Protein AF-A0A3D1ZQY4-F1 (afdb_monomer_lite)

Sequence (139 aa):
MNEVRPGTTWRVRIEIADRGRSMKLYIGGKLIADGKEAETEPRRTVTVSRDSAAGITYLRVVNATADPVEVDARALLDGLNIEAESAARATATVLSGDDPYAGGNGKASPTVPIETTVDMGDGVYDAPSWSFSTIAFHG

Secondary structure (DSSP, 8-state):
-PPPPTT----EEEEEEGGGTEEEEEETTEEEEEEE--------EEEEEEETTTTEEEEEEEE-SSS-EEEE-HHHHHHHT--HHHHTTEEEEEE--S-TT---TTSPPS---EEEEE--TTSEEEEPTTEEEEEEEE-

Foldseek 3Di:
DDDDDPPDDWDWDWDADPPRQWIWIDIPNHTDDTHGHDPPDDDWDWDWDDDPVQQKIKIKTFAAAQAWDKDQCPVVCVVVVQALVQQQFKKKFKWADNDLPDDDPPDDGPTDTDIDGHRCSVRMDTHGHRMIMIIMGHD

Structure (mmCIF, N/CA/C/O backbone):
data_AF-A0A3D1ZQY4-F1
#
_entry.id   AF-A0A3D1ZQY4-F1
#
loop_
_atom_site.group_PDB
_atom_site.id
_atom_site.type_symbol
_atom_site.label_atom_id
_atom_site.label_alt_id
_atom_site.label_comp_id
_atom_site.label_asym_id
_atom_site.label_entity_id
_atom_site.label_seq_id
_atom_site.pdbx_PDB_ins_code
_atom_site.Cartn_x
_atom_site.Cartn_y
_atom_site.Cartn_z
_atom_site.occupancy
_atom_site.B_iso_or_equiv
_atom_site.auth_seq_id
_atom_site.auth_comp_id
_atom_site.auth_asym_id
_atom_site.auth_atom_id
_atom_site.pdbx_PDB_model_num
ATOM 1 N N . MET A 1 1 ? 34.504 -17.441 -30.060 1.00 52.38 1 MET A N 1
ATOM 2 C CA . MET A 1 1 ? 34.652 -16.020 -29.680 1.00 52.38 1 MET A CA 1
ATOM 3 C C . MET A 1 1 ? 36.137 -15.715 -29.762 1.00 52.38 1 MET A C 1
ATOM 5 O O . MET A 1 1 ? 36.887 -16.419 -29.105 1.00 52.38 1 MET A O 1
ATOM 9 N N . ASN A 1 2 ? 36.569 -14.812 -30.647 1.00 58.56 2 ASN A N 1
ATOM 10 C CA . ASN A 1 2 ? 38.001 -14.530 -30.824 1.00 58.56 2 ASN A CA 1
ATOM 11 C C . ASN A 1 2 ? 38.585 -13.928 -29.536 1.00 58.56 2 ASN A C 1
ATOM 13 O O . ASN A 1 2 ? 37.910 -13.137 -28.879 1.00 58.56 2 ASN A O 1
ATOM 17 N N . GLU A 1 3 ? 39.814 -14.317 -29.186 1.00 59.78 3 GLU A N 1
ATOM 18 C CA . GLU A 1 3 ? 40.537 -13.817 -28.012 1.00 59.78 3 GLU A CA 1
ATOM 19 C C . GLU A 1 3 ? 40.608 -12.284 -28.011 1.00 59.78 3 GLU A C 1
ATOM 21 O O . GLU A 1 3 ? 41.025 -11.658 -28.990 1.00 59.78 3 GLU A O 1
ATOM 26 N N . VAL A 1 4 ? 40.198 -11.676 -26.898 1.00 71.69 4 VAL A N 1
ATOM 27 C CA . VAL A 1 4 ? 40.276 -10.227 -26.694 1.00 71.69 4 VAL A CA 1
ATOM 28 C C . VAL A 1 4 ? 41.735 -9.855 -26.443 1.00 71.69 4 VAL A C 1
ATOM 30 O O . VAL A 1 4 ? 42.333 -10.317 -25.474 1.00 71.69 4 VAL A O 1
ATOM 33 N N . ARG A 1 5 ? 42.318 -9.018 -27.308 1.00 81.38 5 ARG A N 1
ATOM 34 C CA . ARG A 1 5 ? 43.711 -8.568 -27.170 1.00 81.38 5 ARG A CA 1
ATOM 35 C C . ARG A 1 5 ? 43.797 -7.227 -26.435 1.00 81.38 5 ARG A C 1
ATOM 37 O O . ARG A 1 5 ? 42.923 -6.376 -26.645 1.00 81.38 5 ARG A O 1
ATOM 44 N N . PRO A 1 6 ? 44.855 -6.985 -25.641 1.00 78.81 6 PRO A N 1
ATOM 45 C CA . PRO A 1 6 ? 45.145 -5.659 -25.103 1.00 78.81 6 PRO A CA 1
ATOM 46 C C . PRO A 1 6 ? 45.146 -4.595 -26.212 1.00 78.81 6 PRO A C 1
ATOM 48 O O . PRO A 1 6 ? 45.694 -4.820 -27.288 1.00 78.81 6 PRO A O 1
ATOM 51 N N . GLY A 1 7 ? 44.487 -3.458 -25.969 1.00 83.88 7 GLY A N 1
ATOM 52 C CA . GLY A 1 7 ? 44.313 -2.382 -26.957 1.00 83.88 7 GLY A CA 1
ATOM 53 C C . GLY A 1 7 ? 43.084 -2.513 -27.871 1.00 83.88 7 GLY A C 1
ATOM 54 O O . GLY A 1 7 ? 42.810 -1.605 -28.654 1.00 83.88 7 GLY A O 1
ATOM 55 N N . THR A 1 8 ? 42.301 -3.594 -27.768 1.00 82.06 8 THR A N 1
ATOM 56 C CA . THR A 1 8 ? 41.045 -3.724 -28.528 1.00 82.06 8 THR A CA 1
ATOM 57 C C . THR A 1 8 ? 40.011 -2.711 -28.033 1.00 82.06 8 THR A C 1
ATOM 59 O O . THR A 1 8 ? 39.613 -2.738 -26.870 1.00 82.06 8 THR A O 1
ATOM 62 N N . THR A 1 9 ? 39.536 -1.843 -28.930 1.00 81.75 9 THR A N 1
ATOM 63 C CA . THR A 1 9 ? 38.465 -0.880 -28.638 1.00 81.75 9 THR A CA 1
ATOM 64 C C . THR A 1 9 ? 37.123 -1.427 -29.104 1.00 81.75 9 THR A C 1
ATOM 66 O O . THR A 1 9 ? 36.972 -1.826 -30.257 1.00 81.75 9 THR A O 1
ATOM 69 N N . TRP A 1 10 ? 36.130 -1.406 -28.220 1.00 83.94 10 TRP A N 1
ATOM 70 C CA . TRP A 1 10 ? 34.779 -1.870 -28.515 1.00 83.94 10 TRP A CA 1
ATOM 71 C C . TRP A 1 10 ? 33.819 -0.686 -28.531 1.00 83.94 10 TRP A C 1
ATOM 73 O O . TRP A 1 10 ? 33.760 0.090 -27.579 1.00 83.94 10 TRP A O 1
ATOM 83 N N . ARG A 1 11 ? 33.034 -0.552 -29.606 1.00 89.81 11 ARG A N 1
ATOM 84 C CA . ARG A 1 11 ? 31.921 0.400 -29.642 1.00 89.81 11 ARG A CA 1
ATOM 85 C C . ARG A 1 11 ? 30.687 -0.276 -29.066 1.00 89.81 11 ARG A C 1
ATOM 87 O O . ARG A 1 11 ? 30.104 -1.141 -29.719 1.00 89.81 11 ARG A O 1
ATOM 94 N N . VAL A 1 12 ? 30.313 0.130 -27.861 1.00 91.88 12 VAL A N 1
ATOM 95 C CA . VAL A 1 12 ? 29.132 -0.366 -27.155 1.00 91.88 12 VAL A CA 1
ATOM 96 C C . VAL A 1 12 ? 28.007 0.655 -27.288 1.00 91.88 12 VAL A C 1
ATOM 98 O O . VAL A 1 12 ? 28.237 1.853 -27.140 1.00 91.88 12 VAL A O 1
ATOM 101 N N . ARG A 1 13 ? 26.791 0.189 -27.570 1.00 94.88 13 ARG A N 1
ATOM 102 C CA . ARG A 1 13 ? 25.568 0.997 -27.504 1.00 94.88 13 ARG A CA 1
ATOM 103 C C . ARG A 1 13 ? 24.560 0.263 -26.637 1.00 94.88 13 ARG A C 1
ATOM 105 O O . ARG A 1 13 ? 24.299 -0.911 -26.881 1.00 94.88 13 ARG A O 1
ATOM 112 N N . ILE A 1 14 ? 23.997 0.959 -25.660 1.00 93.31 14 ILE A N 1
ATOM 113 C CA . ILE A 1 14 ? 22.918 0.447 -24.818 1.00 93.31 14 ILE A CA 1
ATOM 114 C C . ILE A 1 14 ? 21.685 1.286 -25.124 1.00 93.31 14 ILE A C 1
ATOM 116 O O . ILE A 1 14 ? 21.741 2.512 -25.058 1.00 93.31 14 ILE A O 1
ATOM 120 N N . GLU A 1 15 ? 20.595 0.630 -25.494 1.00 96.19 15 GLU A N 1
ATOM 121 C CA . GLU A 1 15 ? 19.282 1.256 -25.622 1.00 96.19 15 GLU A CA 1
ATOM 122 C C . GLU A 1 15 ? 18.467 0.862 -24.394 1.00 96.19 15 GLU A C 1
ATOM 124 O O . GLU A 1 15 ? 18.298 -0.327 -24.125 1.00 96.19 15 GLU A O 1
ATOM 129 N N . ILE A 1 16 ? 18.002 1.859 -23.642 1.00 90.12 16 ILE A N 1
ATOM 130 C CA . ILE A 1 16 ? 17.136 1.676 -22.478 1.00 90.12 16 ILE A CA 1
ATOM 131 C C . ILE A 1 16 ? 15.809 2.349 -22.801 1.00 90.12 16 ILE A C 1
ATOM 133 O O . ILE A 1 16 ? 15.774 3.536 -23.123 1.00 90.12 16 ILE A O 1
ATOM 137 N N . ALA A 1 17 ? 14.733 1.580 -22.722 1.00 84.38 17 ALA A N 1
ATOM 138 C CA . ALA A 1 17 ? 13.371 2.036 -22.943 1.00 84.38 17 ALA A CA 1
ATOM 139 C C . ALA A 1 17 ? 12.484 1.613 -21.767 1.00 84.38 17 ALA A C 1
ATOM 141 O O . ALA A 1 17 ? 12.919 0.883 -20.872 1.00 84.38 17 ALA A O 1
ATOM 142 N N . ASP A 1 18 ? 11.248 2.111 -21.749 1.00 79.75 18 ASP A N 1
ATOM 143 C CA . ASP A 1 18 ? 10.214 1.686 -20.800 1.00 79.75 18 ASP A CA 1
ATOM 144 C C . ASP A 1 18 ? 10.667 1.779 -19.333 1.00 79.75 18 ASP A C 1
ATOM 146 O O . ASP A 1 18 ? 10.458 0.873 -18.531 1.00 79.75 18 ASP A O 1
ATOM 150 N N . ARG A 1 19 ? 11.358 2.880 -18.994 1.00 73.69 19 ARG A N 1
ATOM 151 C CA . ARG A 1 19 ? 11.920 3.153 -17.656 1.00 73.69 19 ARG A CA 1
ATOM 152 C C . ARG A 1 19 ? 12.873 2.065 -17.133 1.00 73.69 19 ARG A C 1
ATOM 154 O O . ARG A 1 19 ? 13.003 1.894 -15.928 1.00 73.69 19 ARG A O 1
ATOM 161 N N . GLY A 1 20 ? 13.561 1.358 -18.029 1.00 77.94 20 GLY A N 1
ATOM 162 C CA . GLY A 1 20 ? 14.494 0.286 -17.672 1.00 77.94 20 GLY A CA 1
ATOM 163 C C . GLY A 1 20 ? 13.938 -1.118 -17.887 1.00 77.94 20 GLY A C 1
ATOM 164 O O . GLY A 1 20 ? 14.716 -2.067 -17.872 1.00 77.94 20 GLY A O 1
ATOM 165 N N . ARG A 1 21 ? 12.635 -1.259 -18.169 1.00 78.00 21 ARG A N 1
ATOM 166 C CA . ARG A 1 21 ? 12.002 -2.565 -18.411 1.00 78.00 21 ARG A CA 1
ATOM 167 C C . ARG A 1 21 ? 12.446 -3.222 -19.714 1.00 78.00 21 ARG A C 1
ATOM 169 O O . ARG A 1 21 ? 12.331 -4.437 -19.850 1.00 78.00 21 ARG A O 1
ATOM 176 N N . SER A 1 22 ? 12.926 -2.438 -20.677 1.00 88.81 22 SER A N 1
ATOM 177 C CA . SER A 1 22 ? 13.489 -2.941 -21.927 1.00 88.81 22 SER A CA 1
ATOM 178 C C . SER A 1 22 ? 14.913 -2.431 -22.094 1.00 88.81 22 SER A C 1
ATOM 180 O O . SER A 1 22 ? 15.160 -1.222 -22.078 1.00 88.81 22 SER A O 1
ATOM 182 N N . MET A 1 23 ? 15.849 -3.353 -22.301 1.00 94.31 23 MET A N 1
ATOM 183 C CA . MET A 1 23 ? 17.262 -3.055 -22.491 1.00 94.31 23 MET A CA 1
ATOM 184 C C . MET A 1 23 ? 17.837 -3.854 -23.657 1.00 94.31 23 MET A C 1
ATOM 186 O O . MET A 1 23 ? 17.734 -5.078 -23.700 1.00 94.31 23 MET A O 1
ATOM 190 N N . LYS A 1 24 ? 18.520 -3.166 -24.575 1.00 96.00 24 LYS A N 1
ATOM 191 C CA . LYS A 1 24 ? 19.252 -3.794 -25.683 1.00 96.00 24 LYS A CA 1
ATOM 192 C C . LYS A 1 24 ? 20.714 -3.389 -25.659 1.00 96.00 24 LYS A C 1
ATOM 194 O O . LYS A 1 24 ? 21.036 -2.203 -25.614 1.00 96.00 24 LYS A O 1
ATOM 199 N N . LEU A 1 25 ? 21.603 -4.373 -25.729 1.00 95.06 25 LEU A N 1
ATOM 200 C CA . LEU A 1 25 ? 23.049 -4.185 -25.787 1.00 95.06 25 LEU A CA 1
ATOM 201 C C . LEU A 1 25 ? 23.555 -4.504 -27.189 1.00 95.06 25 LEU A C 1
ATOM 203 O O . LEU A 1 25 ? 23.415 -5.629 -27.668 1.00 95.06 25 LEU A O 1
ATOM 207 N N . TYR A 1 26 ? 24.228 -3.540 -27.805 1.00 95.81 26 TYR A N 1
ATOM 208 C CA . TYR A 1 26 ? 24.901 -3.702 -29.084 1.00 95.81 26 TYR A CA 1
ATOM 209 C C . TYR A 1 26 ? 26.403 -3.531 -28.925 1.00 95.81 26 TYR A C 1
ATOM 211 O O . TYR A 1 26 ? 26.874 -2.637 -28.221 1.00 95.81 26 TYR A O 1
ATOM 219 N N . ILE A 1 27 ? 27.154 -4.336 -29.666 1.00 92.69 27 ILE A N 1
ATOM 220 C CA . ILE A 1 27 ? 28.603 -4.233 -29.771 1.00 92.69 27 ILE A CA 1
ATOM 221 C C . ILE A 1 27 ? 28.969 -4.222 -31.255 1.00 92.69 27 ILE A C 1
ATOM 223 O O . ILE A 1 27 ? 28.602 -5.128 -32.001 1.00 92.69 27 ILE A O 1
ATOM 227 N N . GLY A 1 28 ? 29.648 -3.167 -31.710 1.00 90.38 28 GLY A N 1
ATOM 228 C CA . GLY A 1 28 ? 29.995 -3.002 -33.127 1.00 90.38 28 GLY A CA 1
ATOM 229 C C . GLY A 1 28 ? 28.772 -2.941 -34.054 1.00 90.38 28 GLY A C 1
ATOM 230 O O . GLY A 1 28 ? 28.846 -3.376 -35.195 1.00 90.38 28 GLY A O 1
ATOM 231 N N . GLY A 1 29 ? 27.630 -2.457 -33.550 1.00 89.50 29 GLY A N 1
ATOM 232 C CA . GLY A 1 29 ? 26.358 -2.413 -34.283 1.00 89.50 29 GLY A CA 1
ATOM 233 C C . GLY A 1 29 ? 25.562 -3.725 -34.283 1.00 89.50 29 GLY A C 1
ATOM 234 O O . GLY A 1 29 ? 24.403 -3.720 -34.683 1.00 89.50 29 GLY A O 1
ATOM 235 N N . LYS A 1 30 ? 26.127 -4.833 -33.785 1.00 93.50 30 LYS A N 1
ATOM 236 C CA . LYS A 1 30 ? 25.427 -6.117 -33.649 1.00 93.50 30 LYS A CA 1
ATOM 237 C C . LYS A 1 30 ? 24.732 -6.207 -32.292 1.00 93.50 30 LYS A C 1
ATOM 239 O O . LYS A 1 30 ? 25.368 -5.938 -31.278 1.00 93.50 30 LYS A O 1
ATOM 244 N N . LEU A 1 31 ? 23.464 -6.617 -32.271 1.00 93.75 31 LEU A N 1
ATOM 245 C CA . LEU A 1 31 ? 22.734 -6.920 -31.037 1.00 93.75 31 LEU A CA 1
ATOM 246 C C . LEU A 1 31 ? 23.348 -8.156 -30.363 1.00 93.75 31 LEU A C 1
ATOM 248 O O . LEU A 1 31 ? 23.492 -9.202 -30.998 1.00 93.75 31 LEU A O 1
ATOM 252 N N . ILE A 1 32 ? 23.736 -8.013 -29.098 1.00 95.56 32 ILE A N 1
ATOM 253 C CA . ILE A 1 32 ? 24.378 -9.060 -28.292 1.00 95.56 32 ILE A CA 1
ATOM 254 C C . ILE A 1 32 ? 23.463 -9.536 -27.165 1.00 95.56 32 ILE A C 1
ATOM 256 O O . ILE A 1 32 ? 23.474 -10.722 -26.851 1.00 95.56 32 ILE A O 1
ATOM 260 N N . ALA A 1 33 ? 22.664 -8.642 -26.580 1.00 93.12 33 ALA A N 1
ATOM 261 C CA . ALA A 1 33 ? 21.665 -9.004 -25.581 1.00 93.12 33 ALA A CA 1
ATOM 262 C C . ALA A 1 33 ? 20.396 -8.169 -25.762 1.00 93.12 33 ALA A C 1
ATOM 264 O O . ALA A 1 33 ? 20.475 -6.976 -26.059 1.00 93.12 33 ALA A O 1
ATOM 265 N N . ASP A 1 34 ? 19.250 -8.814 -25.565 1.00 95.19 34 ASP A N 1
ATOM 266 C CA . ASP A 1 34 ? 17.920 -8.210 -25.550 1.00 95.19 34 ASP A CA 1
ATOM 267 C C . ASP A 1 34 ? 17.215 -8.716 -24.291 1.00 95.19 34 ASP A C 1
ATOM 269 O O . ASP A 1 34 ? 17.002 -9.920 -24.130 1.00 95.19 34 ASP A O 1
ATOM 273 N N . GLY A 1 35 ? 16.979 -7.808 -23.351 1.00 89.88 35 GLY A N 1
ATOM 274 C CA . GLY A 1 35 ? 16.372 -8.093 -22.065 1.00 89.88 35 GLY A CA 1
ATOM 275 C C . GLY A 1 35 ? 15.074 -7.320 -21.935 1.00 89.88 35 GLY A C 1
ATOM 276 O O . GLY A 1 35 ? 15.075 -6.089 -21.982 1.00 89.88 35 GLY A O 1
ATOM 277 N N . LYS A 1 36 ? 13.981 -8.048 -21.722 1.00 88.88 36 LYS A N 1
ATOM 278 C CA . LYS A 1 36 ? 12.713 -7.478 -21.283 1.00 88.88 36 LYS A CA 1
ATOM 279 C C . LYS A 1 36 ? 12.391 -8.044 -19.912 1.00 88.88 36 LYS A C 1
ATOM 281 O O . LYS A 1 36 ? 12.365 -9.262 -19.740 1.00 88.88 36 LYS A O 1
ATOM 286 N N . GLU A 1 37 ? 12.175 -7.166 -18.946 1.00 79.44 37 GLU A N 1
ATOM 287 C CA . GLU A 1 37 ? 11.691 -7.573 -17.636 1.00 79.44 37 GLU A CA 1
ATOM 288 C C . GLU A 1 37 ? 10.308 -8.217 -17.800 1.00 79.44 37 GLU A C 1
ATOM 290 O O . GLU A 1 37 ? 9.418 -7.657 -18.452 1.00 79.44 37 GLU A O 1
ATOM 295 N N . ALA A 1 38 ? 10.149 -9.426 -17.258 1.00 72.88 38 ALA A N 1
ATOM 296 C CA . ALA A 1 38 ? 8.849 -10.075 -17.199 1.00 72.88 38 ALA A CA 1
ATOM 297 C C . ALA A 1 38 ? 7.931 -9.254 -16.288 1.00 72.88 38 ALA A C 1
ATOM 299 O O . ALA A 1 38 ? 8.362 -8.769 -15.245 1.00 72.88 38 ALA A O 1
ATOM 300 N N . GLU A 1 39 ? 6.665 -9.112 -16.672 1.00 62.19 39 GLU A N 1
ATOM 301 C CA . GLU A 1 39 ? 5.636 -8.500 -15.829 1.00 62.19 39 GLU A CA 1
ATOM 302 C C . GLU A 1 39 ? 5.314 -9.426 -14.659 1.00 62.19 39 GLU A C 1
ATOM 304 O O . GLU A 1 39 ? 4.313 -10.132 -14.643 1.00 62.19 39 GLU A O 1
ATOM 309 N N . THR A 1 40 ? 6.196 -9.466 -13.671 1.00 57.47 40 THR A N 1
ATOM 310 C CA . THR A 1 40 ? 5.831 -9.907 -12.333 1.00 57.47 40 THR A CA 1
ATOM 311 C C . THR A 1 40 ? 5.558 -8.659 -11.515 1.00 57.47 40 THR A C 1
ATOM 313 O O . THR A 1 40 ? 6.435 -8.150 -10.823 1.00 57.47 40 THR A O 1
ATOM 316 N N . GLU A 1 41 ? 4.340 -8.144 -11.622 1.00 54.34 41 GLU A N 1
ATOM 317 C CA . GLU A 1 41 ? 3.824 -7.075 -10.769 1.00 54.34 41 GLU A CA 1
ATOM 318 C C . GLU A 1 41 ? 2.429 -7.511 -10.276 1.00 54.34 41 GLU A C 1
ATOM 320 O O . GLU A 1 41 ? 1.714 -8.136 -11.063 1.00 54.34 41 GLU A O 1
ATOM 325 N N . PRO A 1 42 ? 2.017 -7.278 -9.007 1.00 53.12 42 PRO A N 1
ATOM 326 C CA . PRO A 1 42 ? 2.546 -6.314 -8.036 1.00 53.12 42 PRO A CA 1
ATOM 327 C C . PRO A 1 42 ? 2.919 -6.872 -6.657 1.00 53.12 42 PRO A C 1
ATOM 329 O O . PRO A 1 42 ? 2.372 -7.849 -6.142 1.00 53.12 42 PRO A O 1
ATOM 332 N N . ARG A 1 43 ? 3.813 -6.138 -5.990 1.00 55.44 43 ARG A N 1
ATOM 333 C CA . ARG A 1 43 ? 4.117 -6.284 -4.564 1.00 55.44 43 ARG A CA 1
ATOM 334 C C . ARG A 1 43 ? 2.928 -5.788 -3.739 1.00 55.44 43 ARG A C 1
ATOM 336 O O . ARG A 1 43 ? 2.800 -4.595 -3.486 1.00 55.44 43 ARG A O 1
ATOM 343 N N . ARG A 1 44 ? 2.075 -6.704 -3.287 1.00 60.09 44 ARG A N 1
ATOM 344 C CA . ARG A 1 44 ? 1.091 -6.418 -2.237 1.00 60.09 44 ARG A CA 1
ATOM 345 C C . ARG A 1 44 ? 1.829 -6.414 -0.913 1.00 60.09 44 ARG A C 1
ATOM 347 O O . ARG A 1 44 ? 2.372 -7.439 -0.509 1.00 60.09 44 ARG A O 1
ATOM 354 N N . THR A 1 45 ? 1.888 -5.260 -0.267 1.00 69.44 45 THR A N 1
ATOM 355 C CA . THR A 1 45 ? 2.503 -5.168 1.055 1.00 69.44 45 THR A CA 1
ATOM 356 C C . THR A 1 45 ? 1.453 -4.665 2.021 1.00 69.44 45 THR A C 1
ATOM 358 O O . THR A 1 45 ? 1.022 -3.518 1.933 1.00 69.44 45 THR A O 1
ATOM 361 N N . VAL A 1 46 ? 1.045 -5.553 2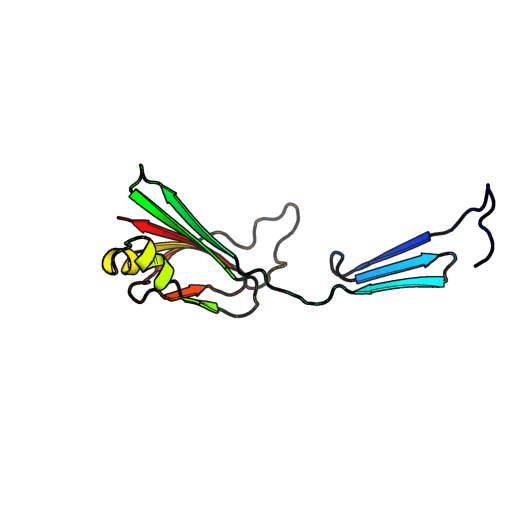.924 1.00 77.69 46 VAL A N 1
ATOM 362 C CA . VAL A 1 46 ? 0.283 -5.208 4.117 1.00 77.69 46 VAL A CA 1
ATOM 363 C C . VAL A 1 46 ? 1.271 -5.172 5.274 1.00 77.69 46 VAL A C 1
ATOM 365 O O . VAL A 1 46 ? 1.971 -6.153 5.521 1.00 77.69 46 VAL A O 1
ATOM 368 N N . THR A 1 47 ? 1.374 -4.036 5.961 1.00 85.75 47 THR A N 1
ATOM 369 C CA . THR A 1 47 ? 2.198 -3.928 7.177 1.00 85.75 47 THR A CA 1
ATOM 370 C C . THR A 1 47 ? 1.396 -3.332 8.311 1.00 85.75 47 THR A C 1
ATOM 372 O O . THR A 1 47 ? 0.494 -2.528 8.082 1.00 85.75 47 THR A O 1
ATOM 375 N N . VAL A 1 48 ? 1.761 -3.701 9.536 1.00 89.56 48 VAL A N 1
ATOM 376 C CA . VAL A 1 48 ? 1.163 -3.147 10.746 1.00 89.56 48 VAL A CA 1
ATOM 377 C C . VAL A 1 48 ? 2.228 -2.500 11.607 1.00 89.56 48 VAL A C 1
ATOM 379 O O . VAL A 1 48 ? 3.337 -3.015 11.747 1.00 89.56 48 VAL A O 1
ATOM 382 N N . SER A 1 49 ? 1.873 -1.374 12.212 1.00 92.06 49 SER A N 1
ATOM 383 C CA . SER A 1 49 ? 2.642 -0.768 13.294 1.00 92.06 49 SER A CA 1
ATOM 384 C C . SER A 1 49 ? 1.707 -0.285 14.390 1.00 92.06 49 SER A C 1
ATOM 386 O O . SER A 1 49 ? 0.662 0.285 14.090 1.00 92.06 49 SER A O 1
ATOM 388 N N . ARG A 1 50 ? 2.097 -0.470 15.650 1.00 90.62 50 ARG A N 1
ATOM 389 C CA . ARG A 1 50 ? 1.318 -0.043 16.813 1.00 90.62 50 ARG A CA 1
ATOM 390 C C . ARG A 1 50 ? 2.032 1.090 17.534 1.00 90.62 50 ARG A C 1
ATOM 392 O O . ARG A 1 50 ? 3.203 0.954 17.882 1.00 90.62 50 ARG A O 1
ATOM 399 N N . ASP A 1 51 ? 1.312 2.176 17.767 1.00 90.81 51 ASP A N 1
ATOM 400 C CA . ASP A 1 51 ? 1.694 3.237 18.686 1.00 90.81 51 ASP A CA 1
ATOM 401 C C . ASP A 1 51 ? 0.959 3.018 20.010 1.00 90.81 51 ASP A C 1
ATOM 403 O O . ASP A 1 51 ? -0.189 3.424 20.199 1.00 90.81 51 ASP A O 1
ATOM 407 N N . SER A 1 52 ? 1.626 2.329 20.934 1.00 86.75 52 SER A N 1
ATOM 408 C CA . SER A 1 52 ? 1.057 2.029 22.249 1.00 86.75 52 SER A CA 1
ATOM 409 C C . SER A 1 52 ? 0.866 3.271 23.121 1.00 86.75 52 SER A C 1
ATOM 411 O O . SER A 1 52 ? 0.049 3.225 24.033 1.00 86.75 52 SER A O 1
ATOM 413 N N . ALA A 1 53 ? 1.606 4.358 22.876 1.00 89.06 53 ALA A N 1
ATOM 414 C CA . ALA A 1 53 ? 1.477 5.586 23.657 1.00 89.06 53 ALA A CA 1
ATOM 415 C C . ALA A 1 53 ? 0.245 6.389 23.223 1.00 89.06 53 ALA A C 1
ATOM 417 O O . ALA A 1 53 ? -0.465 6.923 24.071 1.00 89.06 53 ALA A O 1
ATOM 418 N N . ALA A 1 54 ? -0.023 6.435 21.916 1.00 88.56 54 ALA A N 1
ATOM 419 C CA . ALA A 1 54 ? -1.212 7.078 21.362 1.00 88.56 54 ALA A CA 1
ATOM 420 C C . ALA A 1 54 ? -2.464 6.181 21.379 1.00 88.56 54 ALA A C 1
ATOM 422 O O . ALA A 1 54 ? -3.561 6.674 21.138 1.00 88.56 54 ALA A O 1
ATOM 423 N N . GLY A 1 55 ? -2.314 4.874 21.629 1.00 89.56 55 GLY A N 1
ATOM 424 C CA . GLY A 1 55 ? -3.419 3.912 21.554 1.00 89.56 55 GLY A CA 1
ATOM 425 C C . GLY A 1 55 ? -3.880 3.634 20.120 1.00 89.56 55 GLY A C 1
ATOM 426 O O . GLY A 1 55 ? -5.035 3.276 19.905 1.00 89.56 55 GLY A O 1
ATOM 427 N N . ILE A 1 56 ? -2.991 3.808 19.134 1.00 93.88 56 ILE A N 1
ATOM 428 C CA . ILE A 1 56 ? -3.332 3.708 17.710 1.00 93.88 56 ILE A CA 1
ATOM 429 C C . ILE A 1 56 ? -2.638 2.504 17.084 1.00 93.88 56 ILE A C 1
ATOM 431 O O . ILE A 1 56 ? -1.428 2.310 17.223 1.00 93.88 56 ILE A O 1
ATOM 435 N N . THR A 1 57 ? -3.398 1.710 16.338 1.00 95.00 57 THR A N 1
ATOM 436 C CA . THR A 1 57 ? -2.850 0.675 15.458 1.00 95.00 57 THR A CA 1
ATOM 437 C C . THR A 1 57 ? -2.987 1.125 14.014 1.00 95.00 57 THR A C 1
ATOM 439 O O . THR A 1 57 ? -4.076 1.471 13.573 1.00 95.00 57 THR A O 1
ATOM 442 N N . TYR A 1 58 ? -1.882 1.108 13.276 1.00 95.25 58 TYR A N 1
ATOM 443 C CA . TYR A 1 58 ? -1.844 1.473 11.867 1.00 95.25 58 TYR A CA 1
ATOM 444 C C . TYR A 1 58 ? -1.713 0.232 10.996 1.00 95.25 58 TYR A C 1
ATOM 446 O O . TYR A 1 58 ? -0.759 -0.533 11.148 1.00 95.25 58 TYR A O 1
ATOM 454 N N . LEU A 1 59 ? -2.617 0.098 10.036 1.00 95.06 59 LEU A N 1
ATOM 455 C CA . LEU A 1 59 ? -2.537 -0.823 8.913 1.00 95.06 59 LEU A CA 1
ATOM 456 C C . LEU A 1 59 ? -2.123 -0.035 7.668 1.00 95.06 59 LEU A C 1
ATOM 458 O O . LEU A 1 59 ? -2.724 0.984 7.343 1.00 95.06 59 LEU A O 1
ATOM 462 N N . ARG A 1 60 ? -1.082 -0.483 6.967 1.00 95.94 60 ARG A N 1
ATOM 463 C CA . ARG A 1 60 ? -0.639 0.125 5.707 1.00 95.94 60 ARG A CA 1
ATOM 464 C C . ARG A 1 60 ? -0.879 -0.841 4.567 1.00 95.94 60 ARG A C 1
ATOM 466 O O . ARG A 1 60 ? -0.400 -1.974 4.636 1.00 95.94 60 ARG A O 1
ATOM 473 N N . VAL A 1 61 ? -1.565 -0.374 3.533 1.00 94.88 61 VAL A N 1
ATOM 474 C CA . VAL A 1 61 ? -1.947 -1.164 2.361 1.00 94.88 61 VAL A CA 1
ATOM 475 C C . VAL A 1 61 ? -1.414 -0.483 1.107 1.00 94.88 61 VAL A C 1
ATOM 477 O O . VAL A 1 61 ? -1.578 0.721 0.935 1.00 94.88 61 VAL A O 1
ATOM 480 N N . VAL A 1 62 ? -0.774 -1.258 0.231 1.00 94.31 62 VAL A N 1
ATOM 481 C CA . VAL A 1 62 ? -0.378 -0.823 -1.116 1.00 94.31 62 VAL A CA 1
ATOM 482 C C . VAL A 1 62 ? -1.150 -1.648 -2.139 1.00 94.31 62 VAL A C 1
ATOM 484 O O . VAL A 1 62 ? -0.964 -2.867 -2.202 1.00 94.31 62 VAL A O 1
ATOM 487 N N . ASN A 1 63 ? -1.950 -0.983 -2.971 1.00 92.44 63 ASN A N 1
ATOM 488 C CA . ASN A 1 63 ? -2.508 -1.566 -4.184 1.00 92.44 63 ASN A CA 1
ATOM 489 C C . ASN A 1 63 ? -1.793 -0.982 -5.408 1.00 92.44 63 ASN A C 1
ATOM 491 O O . ASN A 1 63 ? -2.120 0.098 -5.886 1.00 92.44 63 ASN A O 1
ATOM 495 N N . ALA A 1 64 ? -0.817 -1.722 -5.931 1.00 89.75 64 ALA A N 1
ATOM 496 C CA . ALA A 1 64 ? -0.104 -1.380 -7.160 1.00 89.75 64 ALA A CA 1
ATOM 497 C C . ALA A 1 64 ? -0.705 -2.094 -8.388 1.00 89.75 64 ALA A C 1
ATOM 499 O O . ALA A 1 64 ? 0.028 -2.611 -9.226 1.00 89.75 64 ALA A O 1
ATOM 500 N N . THR A 1 65 ? -2.035 -2.196 -8.461 1.00 87.81 65 THR A N 1
ATOM 501 C CA . THR A 1 65 ? -2.751 -2.711 -9.639 1.00 87.81 65 THR A CA 1
ATOM 502 C C . THR A 1 65 ? -3.658 -1.641 -10.236 1.00 87.81 65 THR A C 1
ATOM 504 O O . THR A 1 65 ? -3.995 -0.654 -9.577 1.00 87.81 65 THR A O 1
ATOM 507 N N . ALA A 1 66 ? -4.066 -1.870 -11.485 1.00 88.94 66 ALA A N 1
ATOM 508 C CA . ALA A 1 66 ? -5.016 -1.023 -12.195 1.00 88.94 66 ALA A CA 1
ATOM 509 C C . ALA A 1 66 ? -6.459 -1.154 -11.693 1.00 88.94 66 ALA A C 1
ATOM 511 O O . ALA A 1 66 ? -7.265 -0.275 -11.975 1.00 88.94 66 ALA A O 1
ATOM 512 N N . ASP A 1 67 ? -6.765 -2.205 -10.932 1.00 90.94 67 ASP A N 1
ATOM 513 C CA . ASP A 1 67 ? -8.105 -2.473 -10.425 1.00 90.94 67 ASP A CA 1
ATOM 514 C C . ASP A 1 67 ? -8.154 -2.269 -8.902 1.00 90.94 67 ASP A C 1
ATOM 516 O O . ASP A 1 67 ? -7.152 -2.468 -8.207 1.00 90.94 67 ASP A O 1
ATOM 520 N N . PRO A 1 68 ? -9.302 -1.877 -8.330 1.00 93.12 68 PRO A N 1
ATOM 521 C CA . PRO A 1 68 ? -9.507 -1.970 -6.892 1.00 93.12 68 PRO A CA 1
ATOM 522 C C . PRO A 1 68 ? -9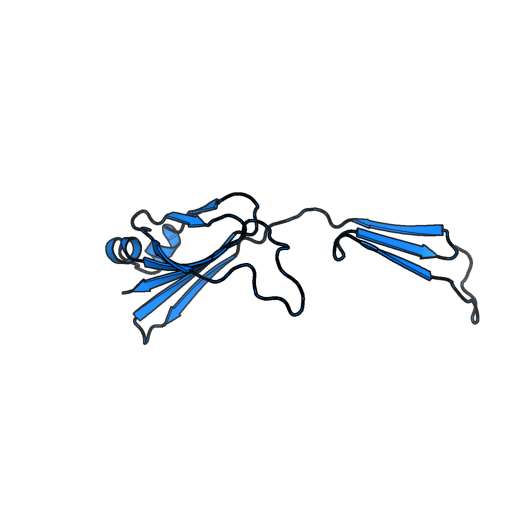.330 -3.411 -6.399 1.00 93.12 68 PRO A C 1
ATOM 524 O O . PRO A 1 68 ? -9.653 -4.368 -7.106 1.00 93.12 68 PRO A O 1
ATOM 527 N N . VAL A 1 69 ? -8.814 -3.567 -5.181 1.00 92.12 69 VAL A N 1
ATOM 528 C CA . VAL A 1 69 ? -8.558 -4.879 -4.581 1.00 92.12 69 VAL A CA 1
ATOM 529 C C . VAL A 1 69 ? -9.137 -4.932 -3.180 1.00 92.12 69 VAL A C 1
ATOM 531 O O . VAL A 1 69 ? -8.830 -4.089 -2.339 1.00 92.12 69 VAL A O 1
ATOM 534 N N . GLU A 1 70 ? -9.902 -5.987 -2.929 1.00 93.81 70 GLU A N 1
ATOM 535 C CA . GLU A 1 70 ? -10.371 -6.343 -1.600 1.00 93.81 70 GLU A CA 1
ATOM 536 C C . GLU A 1 70 ? -9.213 -6.926 -0.771 1.00 93.81 70 GLU A C 1
ATOM 538 O O . GLU A 1 70 ? -8.519 -7.861 -1.193 1.00 93.81 70 GLU A O 1
ATOM 543 N N . VAL A 1 71 ? -8.985 -6.364 0.413 1.00 92.69 71 VAL A N 1
ATOM 544 C CA . VAL A 1 71 ? -7.984 -6.829 1.375 1.00 92.69 71 VAL A CA 1
ATOM 545 C C . VAL A 1 71 ? -8.693 -7.398 2.595 1.00 92.69 71 VAL A C 1
ATOM 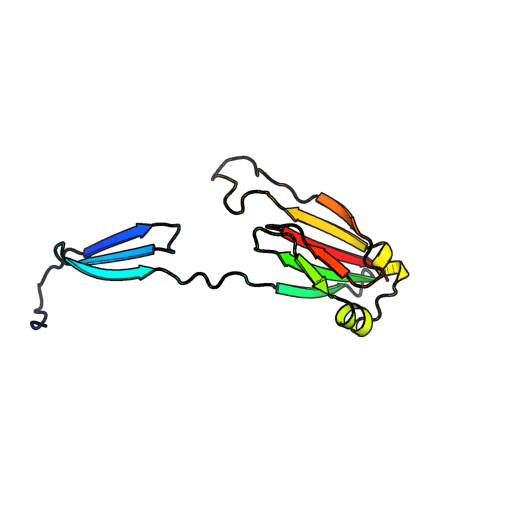547 O O . VAL A 1 71 ? -9.247 -6.661 3.406 1.00 92.69 71 VAL A O 1
ATOM 550 N N . ASP A 1 72 ? -8.623 -8.720 2.744 1.00 93.38 72 ASP A N 1
ATOM 551 C CA . ASP A 1 72 ? -9.091 -9.424 3.937 1.00 93.38 72 ASP A CA 1
ATOM 552 C C . ASP A 1 72 ? -8.096 -9.231 5.093 1.00 93.38 72 ASP A C 1
ATOM 554 O O . ASP A 1 72 ? -6.978 -9.760 5.074 1.00 93.38 72 ASP A O 1
ATOM 558 N N . ALA A 1 73 ? -8.504 -8.457 6.098 1.00 92.81 73 ALA A N 1
ATOM 559 C CA . ALA A 1 73 ? -7.735 -8.173 7.301 1.00 92.81 73 ALA A CA 1
ATOM 560 C C . ALA A 1 73 ? -8.314 -8.853 8.554 1.00 92.81 73 ALA A C 1
ATOM 562 O O . ALA A 1 73 ? -7.808 -8.607 9.647 1.00 92.81 73 ALA A O 1
ATOM 563 N N . ARG A 1 74 ? -9.317 -9.737 8.441 1.00 94.12 74 ARG A N 1
ATOM 564 C CA . ARG A 1 74 ? -10.025 -10.320 9.602 1.00 94.12 74 ARG A CA 1
ATOM 565 C C . ARG A 1 74 ? -9.081 -10.958 10.621 1.00 94.12 74 ARG A C 1
ATOM 567 O O . ARG A 1 74 ? -9.005 -10.518 11.762 1.00 94.12 74 ARG A O 1
ATOM 574 N N . ALA A 1 75 ? -8.259 -11.911 10.177 1.00 91.50 75 ALA A N 1
ATOM 575 C CA . ALA A 1 75 ? -7.308 -12.603 11.054 1.00 91.50 75 ALA A CA 1
ATOM 576 C C . ALA A 1 75 ? -6.265 -11.660 11.687 1.00 91.50 75 ALA A C 1
ATOM 578 O O . ALA A 1 75 ? -5.741 -11.935 12.767 1.00 91.50 75 ALA A O 1
ATOM 579 N N . LEU A 1 76 ? -5.948 -10.555 11.007 1.00 90.50 76 LEU A N 1
ATOM 580 C CA . LEU A 1 76 ? -5.025 -9.544 11.504 1.00 90.50 76 LEU A CA 1
ATOM 581 C C . LEU A 1 76 ? -5.673 -8.700 12.606 1.00 90.50 76 LEU A C 1
ATOM 583 O O . LEU A 1 76 ? -5.054 -8.500 13.647 1.00 90.50 76 LEU A O 1
ATOM 587 N N . LEU A 1 77 ? -6.894 -8.210 12.378 1.00 92.50 77 LEU A N 1
ATOM 588 C CA . LEU A 1 77 ? -7.640 -7.423 13.359 1.00 92.50 77 LEU A CA 1
ATOM 589 C C . LEU A 1 77 ? -7.924 -8.252 14.616 1.00 92.50 77 LEU A C 1
ATOM 591 O O . LEU A 1 77 ? -7.639 -7.783 15.720 1.00 92.50 77 LEU A O 1
ATOM 595 N N . ASP A 1 78 ? -8.343 -9.509 14.439 1.00 92.75 78 ASP A N 1
ATOM 596 C CA . ASP A 1 78 ? -8.541 -10.472 15.525 1.00 92.75 78 ASP A CA 1
ATOM 597 C C . ASP A 1 78 ? -7.248 -10.671 16.329 1.00 92.75 78 ASP A C 1
ATOM 599 O O . ASP A 1 78 ? -7.227 -10.533 17.551 1.00 92.75 78 ASP A O 1
ATOM 603 N N . GLY A 1 79 ? -6.126 -10.931 15.646 1.00 91.25 79 GLY A N 1
ATOM 604 C CA . GLY A 1 79 ? -4.827 -11.138 16.293 1.00 91.25 79 GLY A CA 1
ATOM 605 C C . GLY A 1 79 ? -4.291 -9.911 17.041 1.00 91.25 79 GLY A C 1
ATOM 606 O O . GLY A 1 79 ? -3.437 -10.047 17.920 1.00 91.25 79 GLY A O 1
ATOM 607 N N . LEU A 1 80 ? -4.781 -8.715 16.711 1.00 90.00 80 LEU A N 1
ATOM 608 C CA . LEU A 1 80 ? -4.399 -7.449 17.340 1.00 90.00 80 LEU A CA 1
ATOM 609 C C . LEU A 1 80 ? -5.400 -6.976 18.405 1.00 90.00 80 LEU A C 1
ATOM 611 O O . LEU A 1 80 ? -5.108 -5.984 19.087 1.00 90.00 80 LEU A O 1
ATOM 615 N N . ASN A 1 81 ? -6.510 -7.703 18.581 1.00 92.62 81 ASN A N 1
ATOM 616 C CA . ASN A 1 81 ? -7.660 -7.342 19.411 1.00 92.62 81 ASN A CA 1
ATOM 617 C C . ASN A 1 81 ? -8.211 -5.953 19.051 1.00 92.62 81 ASN A C 1
ATOM 619 O O . ASN A 1 81 ? -8.371 -5.092 19.917 1.00 92.62 81 ASN A O 1
ATOM 623 N N . ILE A 1 82 ? -8.416 -5.705 17.756 1.00 93.06 82 ILE A N 1
ATOM 624 C CA . ILE A 1 82 ? -9.131 -4.515 17.292 1.00 93.06 82 ILE A CA 1
ATOM 625 C C . ILE A 1 82 ? -10.622 -4.836 17.290 1.00 93.06 82 ILE A C 1
ATOM 627 O O . ILE A 1 82 ? -11.072 -5.708 16.553 1.00 93.06 82 ILE A O 1
ATOM 631 N N . GLU A 1 83 ? -11.385 -4.125 18.114 1.00 93.00 83 GLU A N 1
ATOM 632 C CA . GLU A 1 83 ? -12.832 -4.313 18.220 1.00 93.00 83 GLU A CA 1
ATOM 633 C C . GLU A 1 83 ? -13.554 -3.886 16.936 1.00 93.00 83 GLU A C 1
ATOM 635 O O . GLU A 1 83 ? -13.195 -2.882 16.313 1.00 93.00 83 GLU A O 1
ATOM 640 N N . ALA A 1 84 ? -14.635 -4.588 16.585 1.00 92.88 84 ALA A N 1
ATOM 641 C CA . ALA A 1 84 ? -15.419 -4.294 15.382 1.00 92.88 84 ALA A CA 1
ATOM 642 C C . ALA A 1 84 ? -15.955 -2.850 15.358 1.00 92.88 84 ALA A C 1
ATOM 644 O O . ALA A 1 84 ? -16.000 -2.228 14.302 1.00 92.88 84 ALA A O 1
ATOM 645 N N . GLU A 1 85 ? -16.304 -2.277 16.518 1.00 92.94 85 GLU A N 1
ATOM 646 C CA . GLU A 1 85 ? -16.737 -0.874 16.607 1.00 92.94 85 GLU A CA 1
ATOM 647 C C . GLU A 1 85 ? -15.603 0.113 16.280 1.00 92.94 85 GLU A C 1
ATOM 649 O O . GLU A 1 85 ? -15.844 1.131 15.630 1.00 92.94 85 GLU A O 1
ATOM 654 N N . SER A 1 86 ? -14.369 -0.191 16.700 1.00 93.00 86 SER A N 1
ATOM 655 C CA . SER A 1 86 ? -13.185 0.604 16.353 1.00 93.00 86 SER A CA 1
ATOM 656 C C . SER A 1 86 ? -12.874 0.484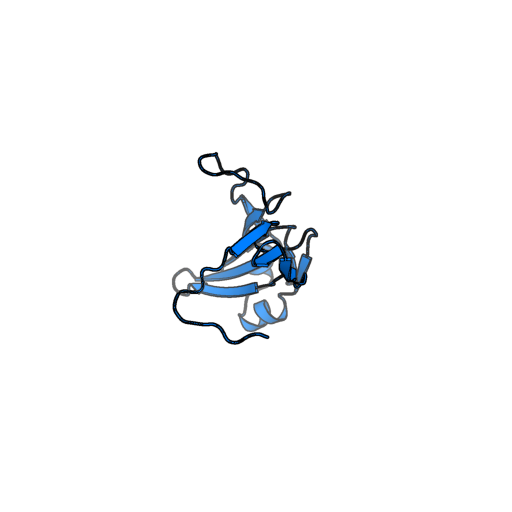 14.861 1.00 93.00 86 SER A C 1
ATOM 658 O O . SER A 1 86 ? -12.654 1.489 14.185 1.00 93.00 86 SER A O 1
ATOM 660 N N . ALA A 1 87 ? -12.936 -0.738 14.325 1.00 95.00 87 ALA A N 1
ATOM 661 C CA . ALA A 1 87 ? -12.719 -1.007 12.909 1.00 95.00 87 ALA A CA 1
ATOM 662 C C . ALA A 1 87 ? -13.767 -0.338 12.005 1.00 95.00 87 ALA A C 1
ATOM 664 O O . ALA A 1 87 ? -13.413 0.205 10.961 1.00 95.00 87 ALA A O 1
ATOM 665 N N . ALA A 1 88 ? -15.031 -0.286 12.429 1.00 95.69 88 ALA A N 1
ATOM 666 C CA . ALA A 1 88 ? -16.115 0.368 11.693 1.00 95.69 88 ALA A CA 1
ATOM 667 C C . ALA A 1 88 ? -15.996 1.904 11.624 1.00 95.69 88 ALA A C 1
ATOM 669 O O . ALA A 1 88 ? -16.734 2.562 10.891 1.00 95.69 88 ALA A O 1
ATOM 670 N N . ARG A 1 89 ? -15.091 2.500 12.411 1.00 95.12 89 ARG A N 1
ATOM 671 C CA . ARG A 1 89 ? -14.838 3.949 12.455 1.00 95.12 89 ARG A CA 1
ATOM 672 C C . ARG A 1 89 ? -13.373 4.284 12.183 1.00 95.12 89 ARG A C 1
ATOM 674 O O . ARG A 1 89 ? -12.890 5.328 12.623 1.00 95.12 89 ARG A O 1
ATOM 681 N N . ALA A 1 90 ? -12.658 3.399 11.494 1.00 96.56 90 ALA A N 1
ATOM 682 C CA . ALA A 1 90 ? -11.251 3.599 11.210 1.00 96.56 90 ALA A CA 1
ATOM 683 C C . ALA A 1 90 ? -11.039 4.825 10.310 1.00 96.56 90 ALA A C 1
ATOM 685 O O . ALA A 1 90 ? -11.846 5.135 9.430 1.00 96.56 90 ALA A O 1
ATOM 686 N N . THR A 1 91 ? -9.925 5.522 10.516 1.00 97.62 91 THR A N 1
ATOM 687 C CA . THR A 1 91 ? -9.551 6.679 9.693 1.00 97.62 91 THR A CA 1
ATOM 688 C C . THR A 1 91 ? -8.515 6.241 8.672 1.00 97.62 91 THR A C 1
ATOM 690 O O . THR A 1 91 ? -7.422 5.821 9.046 1.00 97.62 91 THR A O 1
ATOM 693 N N . ALA A 1 92 ? -8.831 6.339 7.385 1.00 97.69 92 ALA A N 1
ATOM 694 C CA . ALA A 1 92 ? -7.906 6.053 6.301 1.00 97.69 92 ALA A CA 1
ATOM 695 C C . ALA A 1 92 ? -7.388 7.350 5.676 1.00 97.69 92 ALA A C 1
ATOM 697 O O . ALA A 1 92 ? -8.162 8.164 5.181 1.00 97.69 92 ALA A O 1
ATOM 698 N N . THR A 1 93 ? -6.070 7.515 5.621 1.00 98.31 93 THR A N 1
ATOM 699 C CA . THR A 1 93 ? -5.422 8.484 4.733 1.00 98.31 93 THR A CA 1
ATOM 700 C C . THR A 1 93 ? -4.990 7.755 3.467 1.00 98.31 93 THR A C 1
ATOM 702 O O . THR A 1 93 ? -4.153 6.853 3.527 1.00 98.31 93 THR A O 1
ATOM 705 N N . VAL A 1 94 ? -5.564 8.126 2.326 1.00 97.75 94 VAL A N 1
ATOM 706 C CA . VAL A 1 94 ? -5.400 7.423 1.050 1.00 97.75 94 VAL A CA 1
ATOM 707 C C . VAL A 1 94 ? -4.769 8.349 0.022 1.00 97.75 94 VAL A C 1
ATOM 709 O O . VAL A 1 94 ? -5.332 9.383 -0.330 1.00 97.75 94 VAL A O 1
ATOM 712 N N . LEU A 1 95 ? -3.608 7.962 -0.498 1.00 97.00 95 LEU A N 1
ATOM 713 C CA . LEU A 1 95 ? -3.044 8.524 -1.719 1.00 97.00 95 LEU A CA 1
ATOM 714 C C . LEU A 1 95 ? -3.396 7.587 -2.874 1.00 97.00 95 LEU A C 1
ATOM 716 O O . LEU A 1 95 ? -3.029 6.418 -2.835 1.00 97.00 95 LEU A O 1
ATOM 720 N N . SER A 1 96 ? -4.086 8.089 -3.893 1.00 95.19 96 SER A N 1
ATOM 721 C CA . SER A 1 96 ? -4.458 7.316 -5.085 1.00 95.19 96 SER A CA 1
ATOM 722 C C . SER A 1 96 ? -4.395 8.182 -6.343 1.00 95.19 96 SER A C 1
ATOM 724 O O . SER A 1 96 ? -4.313 9.410 -6.247 1.00 95.19 96 SER A O 1
ATOM 726 N N . GLY A 1 97 ? -4.403 7.548 -7.515 1.00 91.38 97 GLY A N 1
ATOM 727 C CA . GLY A 1 97 ? -4.475 8.225 -8.807 1.00 91.38 97 GLY A CA 1
ATOM 728 C C . GLY A 1 97 ? -4.860 7.276 -9.939 1.00 91.38 97 GLY A C 1
ATOM 729 O O . GLY A 1 97 ? -4.694 6.066 -9.825 1.00 91.38 97 GLY A O 1
ATOM 730 N N . ASP A 1 98 ? -5.349 7.832 -11.046 1.00 88.00 98 ASP A N 1
ATOM 731 C CA . ASP A 1 98 ? -5.807 7.037 -12.197 1.00 88.00 98 ASP A CA 1
ATOM 732 C C . ASP A 1 98 ? -4.650 6.531 -13.080 1.00 88.00 98 ASP A C 1
ATOM 734 O O . ASP A 1 98 ? -4.796 5.555 -13.814 1.00 88.00 98 ASP A O 1
ATOM 738 N N . ASP A 1 99 ? -3.489 7.191 -13.012 1.00 85.56 99 ASP A N 1
ATOM 739 C CA . ASP A 1 99 ? -2.278 6.834 -13.754 1.00 85.56 99 ASP A CA 1
ATOM 740 C C . ASP A 1 99 ? -1.086 6.709 -12.785 1.00 85.56 99 ASP A C 1
ATOM 742 O O . ASP A 1 99 ? -0.683 7.712 -12.181 1.00 85.56 99 ASP A O 1
ATOM 746 N N . PRO A 1 100 ? -0.466 5.518 -12.648 1.00 82.69 100 PRO A N 1
ATOM 747 C CA . PRO A 1 100 ? 0.684 5.308 -11.764 1.00 82.69 100 PRO A CA 1
ATOM 748 C C . PRO A 1 100 ? 1.934 6.074 -12.213 1.00 82.69 100 PRO A C 1
ATOM 750 O O . PRO A 1 100 ? 2.914 6.172 -11.474 1.00 82.69 100 PRO A O 1
ATOM 753 N N . TYR A 1 101 ? 1.924 6.603 -13.434 1.00 83.44 101 TYR A N 1
ATOM 754 C CA . TYR A 1 101 ? 3.004 7.388 -14.008 1.00 83.44 101 TYR A CA 1
ATOM 755 C C . TYR A 1 101 ? 2.709 8.888 -14.041 1.00 83.44 101 TYR A C 1
ATOM 757 O O . TYR A 1 101 ? 3.515 9.645 -14.597 1.00 83.44 101 TYR A O 1
ATOM 765 N N . ALA A 1 102 ? 1.596 9.323 -13.446 1.00 85.81 102 ALA A N 1
ATOM 766 C CA . ALA A 1 102 ? 1.235 10.726 -13.371 1.00 85.81 102 ALA A CA 1
ATOM 767 C C . ALA A 1 102 ? 2.279 11.533 -12.585 1.00 85.81 102 ALA A C 1
ATOM 769 O O . ALA A 1 102 ? 2.797 11.114 -11.550 1.00 85.81 102 ALA A O 1
ATOM 770 N N . GLY A 1 103 ? 2.559 12.743 -13.070 1.00 87.12 103 GLY A N 1
ATOM 771 C CA . GLY A 1 103 ? 3.487 13.681 -12.444 1.00 87.12 103 GLY A CA 1
ATOM 772 C C . GLY A 1 103 ? 4.633 14.089 -13.364 1.00 87.12 103 GLY A C 1
ATOM 773 O O . GLY A 1 103 ? 4.820 13.578 -14.467 1.00 87.12 103 GLY A O 1
ATOM 774 N N . GLY A 1 104 ? 5.401 15.082 -12.927 1.00 87.3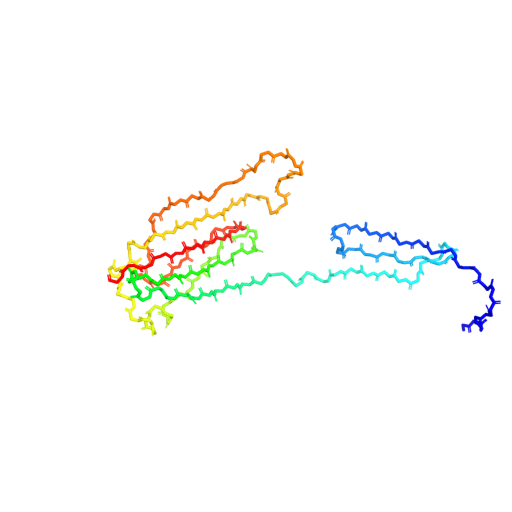8 104 GLY A N 1
ATOM 775 C CA . GLY A 1 104 ? 6.551 15.572 -13.674 1.00 87.38 104 GLY A CA 1
ATOM 776 C C . GLY A 1 104 ? 7.503 16.348 -12.782 1.00 87.38 104 GLY A C 1
ATOM 777 O O . GLY A 1 104 ? 7.075 17.030 -11.853 1.00 87.38 104 GLY A O 1
ATOM 778 N N . ASN A 1 105 ? 8.799 16.250 -13.073 1.00 87.38 105 ASN A N 1
ATOM 779 C CA . ASN A 1 105 ? 9.824 16.955 -12.310 1.00 87.38 105 ASN A CA 1
ATOM 780 C C . ASN A 1 105 ? 9.545 18.471 -12.297 1.00 87.38 105 ASN A C 1
ATOM 782 O O . ASN A 1 105 ? 9.308 19.068 -13.350 1.00 87.38 105 ASN A O 1
ATOM 786 N N . GLY A 1 106 ? 9.545 19.072 -11.105 1.00 92.31 106 GLY A N 1
ATOM 787 C CA . GLY A 1 106 ? 9.290 20.499 -10.896 1.00 92.31 106 GLY A CA 1
ATOM 788 C C . GLY A 1 106 ? 7.836 20.946 -11.086 1.00 92.31 106 GLY A C 1
ATOM 789 O O . GLY A 1 106 ? 7.573 22.146 -11.046 1.00 92.31 106 GLY A O 1
ATOM 790 N N . LYS A 1 107 ? 6.891 20.023 -11.301 1.00 93.25 107 LYS A N 1
ATOM 791 C CA . LYS A 1 107 ? 5.457 20.331 -11.399 1.00 93.25 107 LYS A CA 1
ATOM 792 C C . LYS A 1 107 ? 4.751 20.040 -10.078 1.00 93.25 107 LYS A C 1
ATOM 794 O O . LYS A 1 107 ? 5.230 19.246 -9.271 1.00 93.25 107 LYS A O 1
ATOM 799 N N . ALA A 1 108 ? 3.599 20.677 -9.875 1.00 92.75 108 ALA A N 1
ATOM 800 C CA . ALA A 1 108 ? 2.714 20.329 -8.771 1.00 92.75 108 ALA A CA 1
ATOM 801 C C . ALA A 1 108 ? 2.330 18.843 -8.845 1.00 92.75 108 ALA A C 1
ATOM 803 O O . ALA A 1 108 ? 2.169 18.293 -9.941 1.00 92.75 108 ALA A O 1
ATOM 804 N N . SER A 1 109 ? 2.192 18.211 -7.679 1.00 91.12 109 SER A N 1
ATOM 805 C CA . SER A 1 109 ? 1.719 16.831 -7.603 1.00 91.12 109 SER A CA 1
ATOM 806 C C . SER A 1 109 ? 0.304 16.743 -8.185 1.00 91.12 109 SER A C 1
ATOM 808 O O . SER A 1 109 ? -0.539 17.562 -7.811 1.00 91.12 109 SER A O 1
ATOM 810 N N . PRO A 1 110 ? 0.020 15.784 -9.085 1.00 92.19 110 PRO A N 1
ATOM 811 C CA . PRO A 1 110 ? -1.325 15.589 -9.624 1.00 92.19 110 PRO A CA 1
ATOM 812 C C . PRO A 1 110 ? -2.289 14.998 -8.588 1.00 92.19 110 PRO A C 1
ATOM 814 O O . PRO A 1 110 ? -3.499 15.072 -8.770 1.00 92.19 110 PRO A O 1
ATOM 817 N N . THR A 1 111 ? -1.760 14.417 -7.511 1.00 93.75 111 THR A N 1
ATOM 818 C CA . THR A 1 111 ? -2.527 13.753 -6.457 1.00 93.75 111 THR A CA 1
ATOM 819 C C . THR A 1 111 ? -2.056 14.224 -5.084 1.00 93.75 111 THR A C 1
ATOM 821 O O . THR A 1 111 ? -0.906 14.642 -4.902 1.00 93.75 111 THR A O 1
ATOM 824 N N . VAL A 1 112 ? -2.957 14.172 -4.107 1.00 95.25 112 VAL A N 1
ATOM 825 C CA . VAL A 1 112 ? -2.676 14.453 -2.695 1.00 95.25 112 VAL A CA 1
ATOM 826 C C . VAL A 1 112 ? -3.376 13.401 -1.834 1.00 95.25 112 VAL A C 1
ATOM 828 O O . VAL A 1 112 ? -4.417 12.893 -2.254 1.00 95.25 112 VAL A O 1
ATOM 831 N N . PRO A 1 113 ? -2.836 13.046 -0.655 1.00 97.25 113 PRO A N 1
ATOM 832 C CA . PRO A 1 113 ? -3.530 12.143 0.251 1.00 97.25 113 PRO A CA 1
ATOM 833 C C . PRO A 1 113 ? -4.845 12.755 0.747 1.00 97.25 113 PRO A C 1
ATOM 835 O O . PRO A 1 113 ? -4.894 13.944 1.069 1.00 97.25 113 PRO A O 1
ATOM 838 N N . ILE A 1 114 ? -5.890 11.936 0.832 1.00 97.62 114 ILE A N 1
ATOM 839 C CA . ILE A 1 114 ? -7.214 12.317 1.330 1.00 97.62 114 ILE A CA 1
ATOM 840 C C . ILE A 1 114 ? -7.512 11.492 2.574 1.00 97.62 114 ILE A C 1
ATOM 842 O O . ILE A 1 114 ? -7.358 10.273 2.568 1.00 97.62 114 ILE A O 1
ATOM 846 N N . GLU A 1 115 ? -7.937 12.160 3.639 1.00 97.94 115 GLU A N 1
ATOM 847 C CA . GLU A 1 115 ? -8.422 11.503 4.846 1.00 97.94 115 GLU A CA 1
ATOM 848 C C . GLU A 1 115 ? -9.923 11.219 4.727 1.00 97.94 115 GLU A C 1
ATOM 850 O O . GLU A 1 115 ? -10.702 12.094 4.349 1.00 97.94 115 GLU A O 1
ATOM 855 N N . THR A 1 116 ? -10.321 9.988 5.031 1.00 95.69 116 THR A N 1
ATOM 856 C CA . THR A 1 116 ? -11.711 9.533 5.011 1.00 95.69 116 THR A CA 1
ATOM 857 C C . THR A 1 116 ? -11.949 8.517 6.118 1.00 95.69 116 THR A C 1
ATOM 859 O O . THR A 1 116 ? -11.058 7.745 6.471 1.00 95.69 116 THR A O 1
ATOM 862 N N . THR A 1 117 ? -13.166 8.471 6.647 1.00 96.19 117 THR A N 1
ATOM 863 C CA . THR A 1 117 ? -13.590 7.356 7.499 1.00 96.19 117 THR A CA 1
ATOM 864 C C . THR A 1 117 ? -13.886 6.149 6.616 1.00 96.19 117 THR A C 1
ATOM 866 O O . THR A 1 117 ? -14.484 6.298 5.548 1.00 96.19 117 THR A O 1
ATOM 869 N N . VAL A 1 118 ? -13.455 4.968 7.053 1.00 95.94 118 VAL A N 1
ATOM 870 C CA . VAL A 1 118 ? -13.736 3.689 6.398 1.00 95.94 118 VAL A CA 1
ATOM 871 C C . VAL A 1 118 ? -14.381 2.739 7.398 1.00 95.94 118 VAL A C 1
ATOM 873 O O . VAL A 1 118 ? -13.974 2.680 8.558 1.00 95.94 118 VAL A O 1
ATOM 876 N N . ASP A 1 119 ? -15.399 2.018 6.940 1.00 96.38 119 ASP A N 1
ATOM 877 C CA . ASP A 1 119 ? -16.020 0.950 7.712 1.00 96.38 119 ASP A CA 1
ATOM 878 C C . ASP A 1 119 ? -15.281 -0.352 7.405 1.00 96.38 119 ASP A C 1
ATOM 880 O O . ASP A 1 119 ? -15.342 -0.851 6.286 1.00 96.38 119 ASP A O 1
ATOM 884 N N . MET A 1 120 ? -14.539 -0.853 8.391 1.00 95.75 120 MET A N 1
ATOM 885 C CA . MET A 1 120 ? -13.905 -2.170 8.353 1.00 95.75 120 MET A CA 1
ATOM 886 C C . MET A 1 120 ? -14.470 -3.089 9.441 1.00 95.75 120 MET A C 1
ATOM 888 O O . MET A 1 120 ? -13.757 -3.954 9.952 1.00 95.75 120 MET A O 1
ATOM 892 N N . GLY A 1 121 ? -15.726 -2.896 9.857 1.00 95.25 121 GLY A N 1
ATOM 893 C CA . GLY A 1 121 ? -16.359 -3.699 10.909 1.00 95.25 121 GLY A CA 1
ATOM 894 C C . GLY A 1 121 ? -16.471 -5.191 10.569 1.00 95.25 121 GLY A C 1
ATOM 895 O O . GLY A 1 121 ? -16.507 -6.027 11.469 1.00 95.25 121 GLY A O 1
ATOM 896 N N . ASP A 1 122 ? -16.476 -5.536 9.280 1.00 95.19 122 ASP A N 1
ATOM 897 C CA 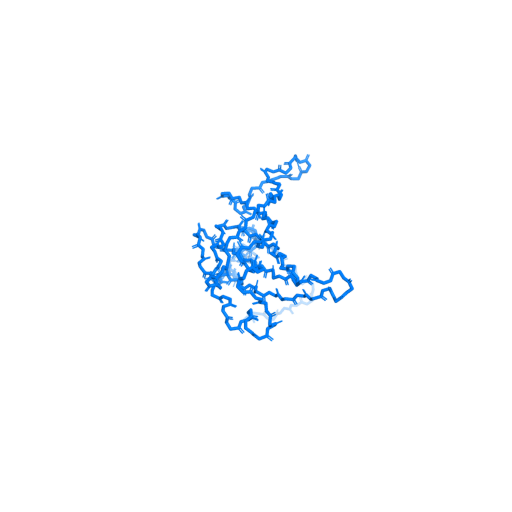. ASP A 1 122 ? -16.412 -6.907 8.757 1.00 95.19 122 ASP A CA 1
ATOM 898 C C . ASP A 1 122 ? -14.972 -7.400 8.493 1.00 95.19 122 ASP A C 1
ATOM 900 O O . ASP A 1 122 ? -14.757 -8.546 8.086 1.00 95.19 122 ASP A O 1
ATOM 904 N N . GLY A 1 123 ? -13.979 -6.547 8.755 1.00 94.38 123 GLY A N 1
ATOM 905 C CA . GLY A 1 123 ? -12.556 -6.798 8.574 1.00 94.38 123 GLY A CA 1
ATOM 906 C C . GLY A 1 123 ? -12.068 -6.743 7.129 1.00 94.38 123 GLY A C 1
ATOM 907 O O . GLY A 1 123 ? -10.974 -7.243 6.853 1.00 94.38 123 GLY A O 1
ATOM 908 N N . VAL A 1 124 ? -12.839 -6.152 6.218 1.00 95.38 124 VAL A N 1
ATOM 909 C CA . VAL A 1 124 ? -12.478 -6.006 4.806 1.00 95.38 124 VAL A CA 1
ATOM 910 C C . VAL A 1 124 ? -12.123 -4.554 4.487 1.00 95.38 124 VAL A C 1
ATOM 912 O O . VAL A 1 124 ? -12.725 -3.620 5.006 1.00 95.38 124 VAL A O 1
ATOM 915 N N . TYR A 1 125 ? -11.107 -4.350 3.643 1.00 96.06 125 TYR A N 1
ATOM 916 C CA . TYR A 1 125 ? -10.765 -3.034 3.101 1.00 96.06 125 TYR A CA 1
ATOM 917 C C . TYR A 1 125 ? -10.693 -3.053 1.577 1.00 96.06 125 TYR A C 1
ATOM 919 O O . TYR A 1 125 ? -9.865 -3.762 1.003 1.00 96.06 125 TYR A O 1
ATOM 927 N N . ASP A 1 126 ? -11.487 -2.202 0.934 1.00 95.25 126 ASP A N 1
ATOM 928 C CA . ASP A 1 126 ? -11.411 -1.956 -0.504 1.00 95.25 126 ASP A CA 1
ATOM 929 C C . ASP A 1 126 ? -10.305 -0.945 -0.817 1.00 95.25 126 ASP A C 1
ATOM 931 O O . ASP A 1 126 ? -10.471 0.271 -0.691 1.00 95.25 126 ASP A O 1
ATOM 935 N N . ALA A 1 127 ? -9.145 -1.449 -1.237 1.00 94.88 127 ALA A N 1
ATOM 936 C CA . ALA A 1 127 ? -8.021 -0.617 -1.638 1.00 94.88 127 ALA A CA 1
ATOM 937 C C . ALA A 1 127 ? -8.218 -0.115 -3.081 1.00 94.88 127 ALA A C 1
ATOM 939 O O . ALA A 1 127 ? -8.245 -0.938 -4.005 1.00 94.88 127 ALA A O 1
ATOM 940 N N . PRO A 1 128 ? -8.284 1.208 -3.331 1.00 95.12 128 PRO A N 1
ATOM 941 C CA . PRO A 1 128 ? -8.434 1.741 -4.687 1.00 95.12 128 PRO A CA 1
ATOM 942 C C . PRO A 1 128 ? -7.286 1.318 -5.609 1.00 95.12 128 PRO A C 1
ATOM 944 O O . PRO A 1 128 ? -6.198 0.992 -5.129 1.00 95.12 128 PRO A O 1
ATOM 947 N N . SER A 1 129 ? -7.491 1.353 -6.925 1.00 92.56 129 SER A N 1
ATOM 948 C CA . SER A 1 129 ? -6.405 1.178 -7.901 1.00 92.56 129 SER A CA 1
ATOM 949 C C . SER A 1 129 ? -5.269 2.174 -7.644 1.00 92.56 129 SER A C 1
ATOM 951 O O . SER A 1 129 ? -5.526 3.317 -7.256 1.00 92.56 129 SER A O 1
ATOM 953 N N . TRP A 1 130 ? -4.023 1.749 -7.865 1.00 93.38 130 TRP A N 1
ATOM 954 C CA . TRP A 1 130 ? -2.819 2.580 -7.706 1.00 93.38 130 TRP A CA 1
ATOM 955 C C . TRP A 1 130 ? -2.802 3.411 -6.417 1.00 93.38 130 TRP A C 1
ATOM 957 O O . TRP A 1 130 ? -2.615 4.631 -6.441 1.00 93.38 130 TRP A O 1
ATOM 967 N N . SER A 1 131 ? -3.020 2.750 -5.281 1.00 94.19 131 SER A N 1
ATOM 968 C CA . SER A 1 131 ? -3.179 3.415 -3.993 1.00 94.19 131 SER A CA 1
ATOM 969 C C . SER A 1 131 ? -2.167 2.992 -2.936 1.00 94.19 131 SER A C 1
ATOM 971 O O . SER A 1 131 ? -1.636 1.876 -2.917 1.00 94.19 131 SER A O 1
ATOM 973 N N . PHE A 1 132 ? -1.930 3.925 -2.021 1.00 95.56 132 PHE A N 1
ATOM 974 C CA . PHE A 1 132 ? -1.312 3.695 -0.731 1.00 95.56 132 PHE A CA 1
ATOM 975 C C . PHE A 1 132 ? -2.223 4.250 0.359 1.00 95.56 132 PHE A C 1
ATOM 977 O O . PHE A 1 132 ? -2.528 5.445 0.371 1.00 95.56 132 PHE A O 1
ATOM 984 N N . SER A 1 133 ? -2.609 3.385 1.289 1.00 97.00 133 SER A N 1
ATOM 985 C CA . SER A 1 133 ? -3.514 3.721 2.382 1.00 97.00 133 SER A CA 1
ATOM 986 C C . SER A 1 133 ? -2.840 3.485 3.722 1.00 97.00 133 SER A C 1
ATOM 988 O O . SER A 1 133 ? -2.228 2.437 3.944 1.00 97.00 133 SER A O 1
ATOM 990 N N . THR A 1 134 ? -2.992 4.435 4.640 1.00 97.38 134 THR A N 1
ATOM 991 C CA . THR A 1 134 ? -2.716 4.243 6.066 1.00 97.38 134 THR A CA 1
ATOM 992 C C . THR A 1 134 ? -4.024 4.308 6.830 1.00 97.38 134 THR A C 1
ATOM 994 O O . THR A 1 134 ? -4.672 5.349 6.840 1.00 97.38 134 THR A O 1
ATOM 997 N N . ILE A 1 135 ? -4.400 3.206 7.462 1.00 97.44 135 ILE A N 1
ATOM 998 C CA . ILE A 1 135 ? -5.655 3.047 8.189 1.00 97.44 135 ILE A CA 1
ATOM 999 C C . ILE A 1 135 ? -5.329 3.020 9.677 1.00 97.44 135 ILE A C 1
ATOM 1001 O O . ILE A 1 135 ? -4.532 2.192 10.120 1.00 97.44 135 ILE A O 1
ATOM 1005 N N . ALA A 1 136 ? -5.907 3.945 10.429 1.00 96.94 136 ALA A N 1
ATOM 1006 C CA . ALA A 1 136 ? -5.736 4.091 11.862 1.00 96.94 136 ALA A CA 1
ATOM 1007 C C . ALA A 1 136 ? -6.961 3.541 12.601 1.00 96.94 136 ALA A C 1
ATOM 1009 O O . ALA A 1 136 ? -8.088 3.992 12.385 1.00 96.94 136 ALA A O 1
ATOM 1010 N N . PHE A 1 137 ? -6.705 2.594 13.499 1.00 95.62 137 PHE A N 1
ATOM 1011 C CA . PHE A 1 137 ? -7.667 2.053 14.451 1.00 95.62 137 PHE A CA 1
ATOM 1012 C C . PHE A 1 137 ? -7.376 2.630 15.833 1.00 95.62 137 PHE A C 1
ATOM 1014 O O . PHE A 1 137 ? -6.236 2.558 16.308 1.00 95.62 137 PHE A O 1
ATOM 1021 N N . HIS A 1 138 ? -8.401 3.188 16.469 1.00 89.56 138 HIS A N 1
ATOM 1022 C CA . HIS A 1 138 ? -8.308 3.797 17.793 1.00 89.56 138 HIS A CA 1
ATOM 1023 C C . HIS A 1 138 ? -8.853 2.820 18.837 1.00 89.56 138 HIS A C 1
ATOM 1025 O O . HIS A 1 138 ? -10.009 2.406 18.734 1.00 89.56 138 HIS A O 1
ATOM 1031 N N . GLY A 1 139 ? -7.998 2.403 19.775 1.00 73.44 139 GLY A N 1
ATOM 1032 C CA . GLY A 1 139 ? -8.378 1.524 20.887 1.00 73.44 139 GLY A CA 1
ATOM 1033 C C . GLY A 1 139 ? -9.102 2.238 22.020 1.00 73.44 139 GLY A C 1
ATOM 1034 O O . GLY A 1 139 ? -9.074 3.489 22.056 1.00 73.44 139 GLY A O 1
#

pLDDT: mean 88.82, std 10.24, range [52.38, 98.31]

Radius of gyration: 23.46 Å; chains: 1; bounding box: 62×36×58 Å